Protein AF-A0A6N4DDN4-F1 (afdb_monomer_lite)

Sequence (142 aa):
DLEFSRRSANGEGLVKIESELEKARKDMRELETEVQQETEKLQAINAERQQKVLVRRAEREQQRAERIAQFEQTMAQTLCDYGRTLRSLPNGENITFILEGAGDKEQGGEDKIFIFSKRNVTECSGSDGASDLLAEAVTYSF

Organism: NCBI:txid624146

Radius of gyration: 35.86 Å; chains: 1; bounding box: 71×22×95 Å

pLDDT: mean 88.69, std 10.58, range [54.47, 97.0]

Secondary structure (DSSP, 8-state):
-HHHHHHH--THHHHHHHHHHHHHHHHHHHHHHHHHHHHHHHHHHHHHHHHHHHHHHHHHHHHHHHHHHHHHHHHHHHHHHHHGGGGGS-TT-EEEEEETT-S-GGGT-SSEEEEEEHHHHHH--SSSHHHHHHHHSEEEE-

Structure (mmCIF, N/CA/C/O backbone):
data_AF-A0A6N4DDN4-F1
#
_entry.id   AF-A0A6N4DDN4-F1
#
loop_
_atom_site.group_PDB
_atom_site.id
_atom_site.type_symbol
_atom_site.label_atom_id
_atom_site.label_alt_id
_atom_site.label_comp_id
_atom_site.label_asym_id
_atom_site.label_entity_id
_atom_site.label_seq_id
_atom_site.pdbx_PDB_ins_code
_atom_site.Cartn_x
_atom_site.Cartn_y
_atom_site.Cartn_z
_atom_site.occupancy
_atom_site.B_iso_or_equiv
_atom_site.auth_seq_id
_atom_site.auth_comp_id
_atom_site.auth_asym_id
_atom_site.auth_atom_id
_atom_site.pdbx_PDB_model_num
ATOM 1 N N . ASP A 1 1 ? 27.320 -8.389 -55.779 1.00 54.47 1 ASP A N 1
ATOM 2 C CA . ASP A 1 1 ? 28.437 -9.318 -55.549 1.00 54.47 1 ASP A CA 1
ATOM 3 C C . ASP A 1 1 ? 29.745 -8.608 -55.905 1.00 54.47 1 ASP A C 1
ATOM 5 O O . ASP A 1 1 ? 30.129 -8.549 -57.066 1.00 54.47 1 ASP A O 1
ATOM 9 N N . LEU A 1 2 ? 30.351 -7.928 -54.925 1.00 55.12 2 LEU A N 1
ATOM 10 C CA . LEU A 1 2 ? 31.568 -7.123 -55.128 1.00 55.12 2 LEU A CA 1
ATOM 11 C C . LEU A 1 2 ? 32.802 -8.007 -55.384 1.00 55.12 2 LEU A C 1
ATOM 13 O O . LEU A 1 2 ? 33.709 -7.606 -56.111 1.00 55.12 2 LEU A O 1
ATOM 17 N N . GLU A 1 3 ? 32.798 -9.235 -54.854 1.00 57.78 3 GLU A N 1
ATOM 18 C CA . GLU A 1 3 ? 33.806 -10.268 -55.126 1.00 57.78 3 GLU A CA 1
ATOM 19 C C . GLU A 1 3 ? 33.770 -10.711 -56.602 1.00 57.78 3 GLU A C 1
ATOM 21 O O . GLU A 1 3 ? 34.821 -10.890 -57.222 1.00 57.78 3 GLU A O 1
ATOM 26 N N . PHE A 1 4 ? 32.577 -10.810 -57.201 1.00 59.66 4 PHE A N 1
ATOM 27 C CA . PHE A 1 4 ? 32.401 -11.074 -58.635 1.00 59.66 4 PHE A CA 1
ATOM 28 C C . PHE A 1 4 ? 32.900 -9.911 -59.517 1.00 59.66 4 PHE A C 1
ATOM 30 O O . PHE A 1 4 ? 33.621 -10.136 -60.493 1.00 59.66 4 PHE A O 1
ATOM 37 N N . SER A 1 5 ? 32.615 -8.658 -59.142 1.00 60.34 5 SER A N 1
ATOM 38 C CA . SER A 1 5 ? 33.119 -7.469 -59.852 1.00 60.34 5 SER A CA 1
ATOM 39 C C . SER A 1 5 ? 34.641 -7.308 -59.752 1.00 60.34 5 SER A C 1
ATOM 41 O O . SER A 1 5 ? 35.268 -6.898 -60.727 1.00 60.34 5 SER A O 1
ATOM 43 N N . ARG A 1 6 ? 35.257 -7.697 -58.622 1.00 56.78 6 ARG A N 1
ATOM 44 C CA . ARG A 1 6 ? 36.722 -7.702 -58.445 1.00 56.78 6 ARG A CA 1
ATOM 45 C C . ARG A 1 6 ? 37.399 -8.649 -59.440 1.00 56.78 6 ARG A C 1
ATOM 47 O O . ARG A 1 6 ? 38.396 -8.292 -60.045 1.00 56.78 6 ARG A O 1
ATOM 54 N N . ARG A 1 7 ? 36.838 -9.838 -59.682 1.00 61.31 7 ARG A N 1
ATOM 55 C CA . ARG A 1 7 ? 37.394 -10.811 -60.649 1.00 61.31 7 ARG A CA 1
ATOM 56 C C . ARG A 1 7 ? 37.231 -10.398 -62.117 1.00 61.31 7 ARG A C 1
ATOM 58 O O . ARG A 1 7 ? 37.908 -10.959 -62.972 1.00 61.31 7 ARG A O 1
ATOM 65 N N . SER A 1 8 ? 36.346 -9.442 -62.394 1.00 64.00 8 SER A N 1
ATOM 66 C CA . SER A 1 8 ? 35.941 -9.033 -63.747 1.00 64.00 8 SER A CA 1
ATOM 67 C C . SER A 1 8 ? 36.563 -7.703 -64.204 1.00 64.00 8 SER A C 1
ATOM 69 O O . SER A 1 8 ? 36.375 -7.305 -65.352 1.00 64.00 8 SER A O 1
ATOM 71 N N . ALA A 1 9 ? 37.264 -6.987 -63.318 1.00 58.59 9 ALA A N 1
ATOM 72 C CA . ALA A 1 9 ? 37.774 -5.640 -63.564 1.00 58.59 9 ALA A CA 1
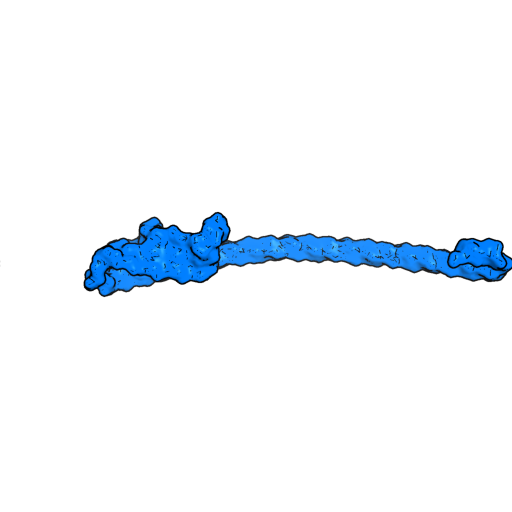ATOM 73 C C . ALA A 1 9 ? 39.276 -5.638 -63.915 1.00 58.59 9 ALA A C 1
ATOM 75 O O . ALA A 1 9 ? 40.081 -6.261 -63.229 1.00 58.59 9 ALA A O 1
ATOM 76 N N . ASN A 1 10 ? 39.678 -4.888 -64.947 1.00 65.88 10 ASN A N 1
ATOM 77 C CA . ASN A 1 10 ? 41.093 -4.622 -65.239 1.00 65.88 10 ASN A CA 1
ATOM 78 C C . ASN A 1 10 ? 41.649 -3.525 -64.308 1.00 65.88 10 ASN A C 1
ATOM 80 O O . ASN A 1 10 ? 40.954 -2.543 -64.048 1.00 65.88 10 ASN A O 1
ATOM 84 N N . GLY A 1 11 ? 42.911 -3.667 -63.874 1.00 63.12 11 GLY A N 1
ATOM 85 C CA . GLY A 1 11 ? 43.788 -2.643 -63.269 1.00 63.12 11 GLY A CA 1
ATOM 86 C C . GLY A 1 11 ? 43.120 -1.558 -62.409 1.00 63.12 11 GLY A C 1
ATOM 87 O O . GLY A 1 11 ? 42.994 -1.704 -61.198 1.00 63.12 11 GLY A O 1
ATOM 88 N N . GLU A 1 12 ? 42.696 -0.452 -63.027 1.00 63.09 12 GLU A N 1
ATOM 89 C CA . GLU A 1 12 ? 42.074 0.696 -62.343 1.00 63.09 12 GLU A CA 1
ATOM 90 C C . GLU A 1 12 ? 40.742 0.375 -61.639 1.00 63.09 12 GLU A C 1
ATOM 92 O O . GLU A 1 12 ? 40.418 0.993 -60.624 1.00 63.09 12 GLU A O 1
ATOM 97 N N . GLY A 1 13 ? 39.963 -0.588 -62.144 1.00 65.38 13 GLY A N 1
ATOM 98 C CA . GLY A 1 13 ? 38.709 -1.012 -61.513 1.00 65.38 13 GLY A CA 1
ATOM 99 C C . GLY A 1 13 ? 38.931 -1.845 -60.246 1.00 65.38 13 GLY A C 1
ATOM 100 O O . GLY A 1 13 ? 38.170 -1.711 -59.291 1.00 65.38 13 GLY A O 1
ATOM 101 N N . LEU A 1 14 ? 40.011 -2.634 -60.200 1.00 69.31 14 LEU A N 1
ATOM 102 C CA . LEU A 1 14 ? 40.426 -3.399 -59.017 1.00 69.31 14 LEU A CA 1
ATOM 103 C C . LEU A 1 14 ? 40.819 -2.477 -57.860 1.00 69.31 14 LEU A C 1
ATOM 105 O O . LEU A 1 14 ? 40.335 -2.657 -56.747 1.00 69.31 14 LEU A O 1
ATOM 109 N N . VAL A 1 15 ? 41.620 -1.445 -58.144 1.00 76.50 15 VAL A N 1
ATOM 110 C CA . VAL A 1 15 ? 42.088 -0.475 -57.138 1.00 76.50 15 VAL A CA 1
ATOM 111 C C . VAL A 1 15 ? 40.922 0.307 -56.521 1.00 76.50 15 VAL A C 1
ATOM 113 O O . VAL A 1 15 ? 40.901 0.548 -55.314 1.00 76.50 15 VAL A O 1
ATOM 116 N N . LYS A 1 16 ? 39.917 0.681 -57.327 1.00 77.31 16 LYS A N 1
ATOM 117 C CA . LYS A 1 16 ? 38.704 1.347 -56.822 1.00 77.31 16 LYS A CA 1
ATOM 118 C C . LYS A 1 16 ? 37.881 0.426 -55.922 1.00 77.31 16 LYS A C 1
ATOM 120 O O . LYS A 1 16 ? 37.506 0.845 -54.831 1.00 77.31 16 LYS A O 1
ATOM 125 N N . ILE A 1 17 ? 37.664 -0.823 -56.341 1.00 77.56 17 ILE A N 1
ATOM 126 C CA . ILE A 1 17 ? 36.918 -1.812 -55.550 1.00 77.56 17 ILE A CA 1
ATOM 127 C C . ILE A 1 17 ? 37.646 -2.121 -54.234 1.00 77.56 17 ILE A C 1
ATOM 129 O O . ILE A 1 17 ? 37.003 -2.174 -53.192 1.00 77.56 17 ILE A O 1
ATOM 133 N N . GLU A 1 18 ? 38.973 -2.277 -54.239 1.00 80.69 18 GLU A N 1
ATOM 134 C CA . GLU A 1 18 ? 39.761 -2.482 -53.012 1.00 80.69 18 GLU A CA 1
ATOM 135 C C . GLU A 1 18 ? 39.682 -1.280 -52.065 1.00 80.69 18 GLU A C 1
ATOM 137 O O . GLU A 1 18 ? 39.499 -1.457 -50.860 1.00 80.69 18 GLU A O 1
ATOM 142 N N . SER A 1 19 ? 39.740 -0.056 -52.598 1.00 85.12 19 SER A N 1
ATOM 143 C CA . SER A 1 19 ? 39.586 1.161 -51.797 1.00 85.12 19 SER A CA 1
ATOM 144 C C . SER A 1 19 ? 38.197 1.272 -51.160 1.00 85.12 19 SER A C 1
ATOM 146 O O . SER A 1 19 ? 38.085 1.643 -49.990 1.00 85.12 19 SER A O 1
ATOM 148 N N . GLU A 1 20 ? 37.138 0.934 -51.897 1.00 86.25 20 GLU A N 1
ATOM 149 C CA . GLU A 1 20 ? 35.767 0.905 -51.373 1.00 86.25 20 GLU A CA 1
ATOM 150 C C . GLU A 1 20 ? 35.583 -0.177 -50.303 1.00 86.25 20 GLU A C 1
ATOM 152 O O . GLU A 1 20 ? 34.930 0.065 -49.290 1.00 86.25 20 GLU A O 1
ATOM 157 N N . LEU A 1 21 ? 36.203 -1.345 -50.484 1.00 84.69 21 LEU A N 1
ATOM 158 C CA . LEU A 1 21 ? 36.115 -2.464 -49.546 1.00 84.69 21 LEU A CA 1
ATOM 159 C C . LEU A 1 21 ? 36.861 -2.163 -48.236 1.00 84.69 21 LEU A C 1
ATOM 161 O O . LEU A 1 21 ? 36.358 -2.474 -47.157 1.00 84.69 21 LEU A O 1
ATOM 165 N N . GLU A 1 22 ? 38.013 -1.493 -48.305 1.00 89.50 22 GLU A N 1
ATOM 166 C CA . GLU A 1 22 ? 38.736 -1.030 -47.114 1.00 89.50 22 GLU A CA 1
ATOM 167 C C . GLU A 1 22 ? 38.000 0.092 -46.372 1.00 89.50 22 GLU A C 1
ATOM 169 O O . GLU A 1 22 ? 37.958 0.077 -45.139 1.00 89.50 22 GLU A O 1
ATOM 174 N N . LYS A 1 23 ? 37.354 1.021 -47.093 1.00 92.00 23 LYS A N 1
ATOM 175 C CA . LYS A 1 23 ? 36.465 2.020 -46.476 1.00 92.00 23 LYS A CA 1
ATOM 176 C C . LYS A 1 23 ? 35.291 1.351 -45.769 1.00 92.00 23 LYS A C 1
ATOM 178 O O . LYS A 1 23 ? 35.118 1.563 -44.577 1.00 92.00 23 LYS A O 1
ATOM 183 N N . ALA A 1 24 ? 34.576 0.455 -46.449 1.00 87.88 24 ALA A N 1
ATOM 184 C CA . ALA A 1 24 ? 33.454 -0.273 -45.861 1.00 87.88 24 ALA A CA 1
ATOM 185 C C . ALA A 1 24 ? 33.865 -1.085 -44.618 1.00 87.88 24 ALA A C 1
ATOM 187 O O . ALA A 1 24 ? 33.142 -1.116 -43.626 1.00 87.88 24 ALA A O 1
ATOM 188 N N . ARG A 1 25 ? 35.051 -1.711 -44.628 1.00 91.25 25 ARG A N 1
ATOM 189 C CA . ARG A 1 25 ? 35.606 -2.410 -43.454 1.00 91.25 25 ARG A CA 1
ATOM 190 C C . ARG A 1 25 ? 35.921 -1.467 -42.300 1.00 91.25 25 ARG A C 1
ATOM 192 O O . ARG A 1 25 ? 35.744 -1.847 -41.145 1.00 91.25 25 ARG A O 1
ATOM 199 N N . LYS A 1 26 ? 36.446 -0.277 -42.591 1.00 94.50 26 LYS A N 1
ATOM 200 C CA . LYS A 1 26 ? 36.733 0.731 -41.570 1.00 94.50 26 LYS A CA 1
ATOM 201 C C . LYS A 1 26 ? 35.437 1.248 -40.946 1.00 94.50 26 LYS A C 1
ATOM 203 O O . LYS A 1 26 ? 35.334 1.218 -39.725 1.00 94.50 26 LYS A O 1
ATOM 208 N N . ASP A 1 27 ? 34.458 1.596 -41.773 1.00 92.81 27 ASP A N 1
ATOM 209 C CA . ASP A 1 27 ? 33.151 2.083 -41.330 1.00 92.81 27 ASP A CA 1
ATOM 210 C C . ASP A 1 27 ? 32.421 1.023 -40.486 1.00 92.81 27 ASP A C 1
ATOM 212 O O . ASP A 1 27 ? 31.834 1.351 -39.459 1.00 92.81 27 ASP A O 1
ATOM 216 N N . MET A 1 28 ? 32.516 -0.266 -40.847 1.00 91.62 28 MET A N 1
ATOM 217 C CA . MET A 1 28 ? 31.963 -1.350 -40.021 1.00 91.62 28 MET A CA 1
ATOM 218 C C . MET A 1 28 ? 32.637 -1.473 -38.658 1.00 91.62 28 MET A C 1
ATOM 220 O O . MET A 1 28 ? 31.935 -1.627 -37.667 1.00 91.62 28 MET A O 1
ATOM 224 N N . ARG A 1 29 ? 33.967 -1.362 -38.571 1.00 94.50 29 ARG A N 1
ATOM 225 C CA . ARG A 1 29 ? 34.664 -1.412 -37.273 1.00 94.50 29 ARG A CA 1
ATOM 226 C C . ARG A 1 29 ? 34.319 -0.221 -36.379 1.00 94.50 29 ARG A C 1
ATOM 228 O O . ARG A 1 29 ? 34.206 -0.375 -35.163 1.00 94.50 29 ARG A O 1
ATOM 235 N N . GLU A 1 30 ? 34.177 0.964 -36.971 1.00 94.81 30 GLU A N 1
ATOM 236 C CA . GLU A 1 30 ? 33.746 2.166 -36.251 1.00 94.81 30 GLU A CA 1
ATOM 237 C C . GLU A 1 30 ? 32.312 1.994 -35.730 1.00 94.81 30 GLU A C 1
ATOM 239 O O . GLU A 1 30 ? 32.073 2.194 -34.539 1.00 94.81 30 GLU A O 1
ATOM 244 N N . LEU A 1 31 ? 31.399 1.501 -36.574 1.00 94.06 31 LEU A N 1
ATOM 245 C CA . LEU A 1 31 ? 30.014 1.226 -36.192 1.00 94.06 31 LEU A CA 1
ATOM 246 C C . LEU A 1 31 ? 29.902 0.124 -35.126 1.00 94.06 31 LEU A C 1
ATOM 248 O O . LEU A 1 31 ? 29.139 0.270 -34.178 1.00 94.06 31 LEU A O 1
ATOM 252 N N . GLU A 1 32 ? 30.670 -0.963 -35.235 1.00 94.12 32 GLU A N 1
ATOM 253 C CA . GLU A 1 32 ? 30.728 -2.026 -34.219 1.00 94.12 32 GLU A CA 1
ATOM 254 C C . GLU A 1 32 ? 31.175 -1.478 -32.860 1.00 94.12 32 GLU A C 1
ATOM 256 O O . GLU A 1 32 ? 30.609 -1.833 -31.826 1.00 94.12 32 GLU A O 1
ATOM 261 N N . THR A 1 33 ? 32.159 -0.575 -32.860 1.00 95.44 33 THR A N 1
ATOM 262 C CA . THR A 1 33 ? 32.645 0.067 -31.635 1.00 95.44 33 THR A CA 1
ATOM 263 C C . THR A 1 33 ? 31.581 0.979 -31.025 1.00 95.44 33 THR A C 1
ATOM 265 O O . THR A 1 33 ? 31.372 0.951 -29.813 1.00 95.44 33 THR A O 1
ATOM 268 N N . GLU A 1 34 ? 30.878 1.759 -31.847 1.00 94.62 34 GLU A N 1
ATOM 269 C CA . GLU A 1 34 ? 29.783 2.625 -31.397 1.00 94.62 34 GLU A CA 1
ATOM 270 C C . GLU A 1 34 ? 28.613 1.806 -30.830 1.00 94.62 34 GLU A C 1
ATOM 272 O O . GLU A 1 34 ? 28.134 2.084 -29.730 1.00 94.62 34 GLU A O 1
ATOM 277 N N . VAL A 1 35 ? 28.213 0.729 -31.514 1.00 95.81 35 VAL A N 1
ATOM 278 C CA . VAL A 1 35 ? 27.172 -0.199 -31.044 1.00 95.81 35 VAL A CA 1
ATOM 279 C C . VAL A 1 35 ? 27.565 -0.846 -29.718 1.00 95.81 35 VAL A C 1
ATOM 281 O O . VAL A 1 35 ? 26.724 -0.955 -28.822 1.00 95.81 35 VAL A O 1
ATOM 284 N N . GLN A 1 36 ? 28.826 -1.251 -29.557 1.00 95.81 36 GLN A N 1
ATOM 285 C CA . GLN A 1 36 ? 29.314 -1.828 -28.305 1.00 95.81 36 GLN A CA 1
ATOM 286 C C . GLN A 1 36 ? 29.232 -0.812 -27.157 1.00 95.81 36 GLN A C 1
ATOM 288 O O . GLN A 1 36 ? 28.695 -1.128 -26.094 1.00 95.81 36 GLN A O 1
ATOM 293 N N . GLN A 1 37 ? 29.684 0.424 -27.382 1.00 95.31 37 GLN A N 1
ATOM 294 C CA . GLN A 1 37 ? 29.621 1.491 -26.380 1.00 95.31 37 GLN A CA 1
ATOM 295 C C . GLN A 1 37 ? 28.181 1.835 -25.988 1.00 95.31 37 GLN A C 1
ATOM 297 O O . GLN A 1 37 ? 27.880 1.993 -24.804 1.00 95.31 37 GLN A O 1
ATOM 302 N N . GLU A 1 38 ? 27.271 1.938 -26.956 1.00 94.50 38 GLU A N 1
ATOM 303 C CA . GLU A 1 38 ? 25.854 2.184 -26.680 1.00 94.50 38 GLU A CA 1
ATOM 304 C C . GLU A 1 38 ? 25.206 1.007 -25.942 1.00 94.50 38 GLU A C 1
ATOM 306 O O . GLU A 1 38 ? 24.430 1.210 -25.007 1.00 94.50 38 GLU A O 1
ATOM 311 N N . THR A 1 39 ? 25.579 -0.229 -26.277 1.00 95.31 39 THR A N 1
ATOM 312 C CA . THR A 1 39 ? 25.098 -1.425 -25.571 1.00 95.31 39 THR A CA 1
ATOM 313 C C . THR A 1 39 ? 25.536 -1.422 -24.108 1.00 95.31 39 THR A C 1
ATOM 315 O O . THR A 1 39 ? 24.712 -1.660 -23.222 1.00 95.31 39 THR A O 1
ATOM 318 N N . GLU A 1 40 ? 26.797 -1.097 -23.826 1.00 95.94 40 GLU A N 1
ATOM 319 C CA . GLU A 1 40 ? 27.321 -0.989 -22.459 1.00 95.94 40 GLU A CA 1
ATOM 320 C C . GLU A 1 40 ? 26.616 0.118 -21.661 1.00 95.94 40 GLU A C 1
ATOM 322 O O . GLU A 1 40 ? 26.200 -0.104 -20.519 1.00 95.94 40 GLU A O 1
ATOM 327 N N . LYS A 1 41 ? 26.391 1.290 -22.273 1.00 96.00 41 LYS A N 1
ATOM 328 C CA . LYS A 1 41 ? 25.618 2.380 -21.651 1.00 96.00 41 LYS A CA 1
ATOM 329 C C . LYS A 1 41 ? 24.192 1.942 -21.328 1.00 96.00 41 LYS A C 1
ATOM 331 O O . LYS A 1 41 ? 23.714 2.182 -20.218 1.00 96.00 41 LYS A O 1
ATOM 336 N N . LEU A 1 42 ? 23.511 1.282 -22.265 1.00 95.44 42 LEU A N 1
ATOM 337 C CA . LEU A 1 42 ? 22.152 0.781 -22.057 1.00 95.44 42 LEU A CA 1
ATOM 338 C C . LEU A 1 42 ? 22.099 -0.255 -20.931 1.00 95.44 42 LEU A C 1
ATOM 340 O O . LEU A 1 42 ? 21.186 -0.208 -20.106 1.00 95.44 42 LEU A O 1
ATOM 344 N N . GLN A 1 43 ? 23.074 -1.162 -20.857 1.00 96.12 43 GLN A N 1
ATOM 345 C CA . GLN A 1 43 ? 23.172 -2.137 -19.770 1.00 96.12 43 GLN A CA 1
ATOM 346 C C . GLN A 1 43 ? 23.341 -1.451 -18.410 1.00 96.12 43 GLN A C 1
ATOM 348 O O . GLN A 1 43 ? 22.608 -1.778 -17.474 1.00 96.12 43 GLN A O 1
ATOM 353 N N . ALA A 1 44 ? 24.229 -0.458 -18.311 1.00 95.75 44 ALA A N 1
ATOM 354 C CA . ALA A 1 44 ? 24.436 0.305 -17.082 1.00 95.75 44 ALA A CA 1
ATOM 355 C C . ALA A 1 44 ? 23.165 1.057 -16.645 1.00 95.75 44 ALA A C 1
ATOM 357 O O . ALA A 1 44 ? 22.745 0.954 -15.491 1.00 95.75 44 ALA A O 1
ATOM 358 N N . ILE A 1 45 ? 22.496 1.744 -17.579 1.00 96.25 45 ILE A N 1
ATOM 359 C CA . ILE A 1 45 ? 21.237 2.460 -17.318 1.00 96.25 45 ILE A CA 1
ATOM 360 C C . ILE A 1 45 ? 20.141 1.491 -16.858 1.00 96.25 45 ILE A C 1
ATOM 362 O O . ILE A 1 45 ? 19.379 1.800 -15.938 1.00 96.25 45 ILE A O 1
ATOM 366 N N . ASN A 1 46 ? 20.041 0.319 -17.486 1.00 95.56 46 ASN A N 1
ATOM 367 C CA . ASN A 1 46 ? 19.049 -0.686 -17.120 1.00 95.56 46 ASN A CA 1
ATOM 368 C C . ASN A 1 46 ? 19.307 -1.255 -15.721 1.00 95.56 46 ASN A C 1
ATOM 370 O O . ASN A 1 46 ? 18.359 -1.369 -14.943 1.00 95.56 46 ASN A O 1
ATOM 374 N N . ALA A 1 47 ? 20.563 -1.544 -15.374 1.00 95.50 47 ALA A N 1
ATOM 375 C CA . ALA A 1 47 ? 20.938 -2.008 -14.040 1.00 95.50 47 ALA A CA 1
ATOM 376 C C . ALA A 1 47 ? 20.610 -0.958 -12.962 1.00 95.50 47 ALA A C 1
ATOM 378 O O . ALA A 1 47 ? 19.952 -1.266 -11.966 1.00 95.50 47 ALA A O 1
ATOM 379 N N . GLU A 1 48 ? 20.972 0.308 -13.196 1.00 95.69 48 GLU A N 1
ATOM 380 C CA . GLU A 1 48 ? 20.653 1.408 -12.280 1.00 95.69 48 GLU A CA 1
ATOM 381 C C . GLU A 1 48 ? 19.134 1.591 -12.128 1.00 95.69 48 GLU A C 1
ATOM 383 O O . GLU A 1 48 ? 18.616 1.772 -11.021 1.00 95.69 48 GLU A O 1
ATOM 388 N N . ARG A 1 49 ? 18.384 1.510 -13.234 1.00 95.44 49 ARG A N 1
ATOM 389 C CA . ARG A 1 49 ? 16.921 1.607 -13.217 1.00 95.44 49 ARG A CA 1
ATOM 390 C C . ARG A 1 49 ? 16.300 0.473 -12.407 1.00 95.44 49 ARG A C 1
ATOM 392 O O . ARG A 1 49 ? 15.409 0.742 -11.604 1.00 95.44 49 ARG A O 1
ATOM 399 N N . GLN A 1 50 ? 16.757 -0.763 -12.596 1.00 95.19 50 GLN A N 1
ATOM 400 C CA . GLN A 1 50 ? 16.274 -1.915 -11.832 1.00 95.19 50 GLN A CA 1
ATOM 401 C C . GLN A 1 50 ? 16.508 -1.714 -10.334 1.00 95.19 50 GLN A C 1
ATOM 403 O O . GLN A 1 50 ? 15.570 -1.847 -9.548 1.00 95.19 50 GLN A O 1
ATOM 408 N N . GLN A 1 51 ? 17.712 -1.290 -9.943 1.00 94.69 51 GLN A N 1
ATOM 409 C CA . GLN A 1 51 ? 18.022 -1.008 -8.543 1.00 94.69 51 GLN A CA 1
ATOM 410 C C . GLN A 1 51 ? 17.126 0.101 -7.971 1.00 94.69 51 GLN A C 1
ATOM 412 O O . GLN A 1 51 ? 16.536 -0.068 -6.904 1.00 94.69 51 GLN A O 1
ATOM 417 N N . LYS A 1 52 ? 16.943 1.210 -8.700 1.00 95.38 52 LYS A N 1
ATOM 418 C CA . LYS A 1 52 ? 16.049 2.305 -8.283 1.00 95.38 52 LYS A CA 1
ATOM 419 C C . LYS A 1 52 ? 14.597 1.854 -8.139 1.00 95.38 52 LYS A C 1
ATOM 421 O O . LYS A 1 52 ? 13.910 2.318 -7.232 1.00 95.38 52 LYS A O 1
ATOM 426 N N . VAL A 1 53 ? 14.108 0.979 -9.018 1.00 96.00 53 VAL A N 1
ATOM 427 C CA . VAL A 1 53 ? 12.743 0.438 -8.932 1.00 96.00 53 VAL A CA 1
ATOM 428 C C . VAL A 1 53 ? 12.571 -0.404 -7.671 1.00 96.00 53 VAL A C 1
ATOM 430 O O . VAL A 1 53 ? 11.561 -0.236 -6.988 1.00 96.00 53 VAL A O 1
ATOM 433 N N . LEU A 1 54 ? 13.548 -1.254 -7.342 1.00 94.88 54 LEU A N 1
ATOM 434 C CA . LEU A 1 54 ? 13.522 -2.083 -6.135 1.00 94.88 54 LEU A CA 1
ATOM 435 C C . LEU A 1 54 ? 13.520 -1.230 -4.863 1.00 94.88 54 LEU A C 1
ATOM 437 O O . LEU A 1 54 ? 12.639 -1.400 -4.025 1.00 94.88 54 LEU A O 1
ATOM 441 N N . VAL A 1 55 ? 14.437 -0.262 -4.762 1.00 95.88 55 VAL A N 1
ATOM 442 C CA . VAL A 1 55 ? 14.519 0.646 -3.603 1.00 95.88 55 VAL A CA 1
ATOM 443 C C . VAL A 1 55 ? 13.219 1.427 -3.437 1.00 95.88 55 VAL A C 1
ATOM 445 O O . VAL A 1 55 ? 12.596 1.377 -2.381 1.00 95.88 55 VAL A O 1
ATOM 448 N N . ARG A 1 56 ? 12.729 2.066 -4.507 1.00 95.38 56 ARG A N 1
ATOM 449 C CA . ARG A 1 56 ? 11.477 2.832 -4.444 1.00 95.38 56 ARG A CA 1
ATOM 450 C C . ARG A 1 56 ? 10.268 1.960 -4.125 1.00 95.38 56 ARG A C 1
ATOM 452 O O . ARG A 1 56 ? 9.286 2.461 -3.589 1.00 95.38 56 ARG A O 1
ATOM 459 N N . ARG A 1 57 ? 10.271 0.687 -4.528 1.00 93.44 57 ARG A N 1
ATOM 460 C CA . ARG A 1 57 ? 9.196 -0.246 -4.180 1.00 93.44 57 ARG A CA 1
ATOM 461 C C . ARG A 1 57 ? 9.203 -0.529 -2.681 1.00 93.44 57 ARG A C 1
ATOM 463 O O . ARG A 1 57 ? 8.156 -0.362 -2.068 1.00 93.44 57 ARG A O 1
ATOM 470 N N . ALA A 1 58 ? 10.363 -0.861 -2.120 1.00 93.62 58 ALA A N 1
ATOM 471 C CA . ALA A 1 58 ? 10.515 -1.101 -0.688 1.00 93.62 58 ALA A CA 1
ATOM 472 C C . ALA A 1 58 ? 10.132 0.137 0.142 1.00 93.62 58 ALA A C 1
ATOM 474 O O . ALA A 1 58 ? 9.336 0.032 1.069 1.00 93.62 58 ALA A O 1
ATOM 475 N N . GLU A 1 59 ? 10.597 1.329 -0.249 1.00 95.69 59 GLU A N 1
ATOM 476 C CA . GLU A 1 59 ? 10.229 2.590 0.411 1.00 95.69 59 GLU A CA 1
ATOM 477 C C . GLU A 1 59 ? 8.715 2.839 0.378 1.00 95.69 59 GLU A C 1
ATOM 479 O O . GLU A 1 59 ? 8.121 3.223 1.383 1.00 95.69 59 GLU A O 1
ATOM 484 N N . ARG A 1 60 ? 8.058 2.602 -0.768 1.00 92.38 60 ARG A N 1
ATOM 485 C CA . ARG A 1 60 ? 6.599 2.754 -0.879 1.00 92.38 60 ARG A CA 1
ATOM 486 C C . ARG A 1 60 ? 5.846 1.753 -0.011 1.00 92.38 60 ARG A C 1
ATOM 488 O O . ARG A 1 60 ? 4.822 2.123 0.559 1.00 92.38 60 ARG A O 1
ATOM 495 N N . GLU A 1 61 ? 6.311 0.508 0.053 1.00 90.69 61 GLU A N 1
ATOM 496 C CA . GLU A 1 61 ? 5.710 -0.542 0.880 1.00 90.69 61 GLU A CA 1
ATOM 497 C C . GLU A 1 61 ? 5.844 -0.197 2.370 1.00 90.69 61 GLU A C 1
ATOM 499 O O . GLU A 1 61 ? 4.839 -0.220 3.082 1.00 90.69 61 GLU A O 1
ATOM 504 N N . GLN A 1 62 ? 7.025 0.249 2.810 1.00 93.56 62 GLN A N 1
ATOM 505 C CA . GLN A 1 62 ? 7.258 0.706 4.180 1.00 93.56 62 GLN A CA 1
ATOM 506 C C . GLN A 1 62 ? 6.387 1.918 4.537 1.00 93.56 62 GLN A C 1
ATOM 508 O O . GLN A 1 62 ? 5.636 1.878 5.508 1.00 93.56 62 GLN A O 1
ATOM 513 N N . GLN A 1 63 ? 6.418 2.976 3.723 1.00 94.81 63 GLN A N 1
ATOM 514 C CA . GLN A 1 63 ? 5.615 4.174 3.979 1.00 94.81 63 GLN A CA 1
ATOM 515 C C . GLN A 1 63 ? 4.112 3.877 3.955 1.00 94.81 63 GLN A C 1
ATOM 517 O O . GLN A 1 63 ? 3.339 4.521 4.661 1.00 94.81 63 GLN A O 1
ATOM 522 N N . ARG A 1 64 ? 3.662 2.926 3.123 1.00 91.81 64 ARG A N 1
ATOM 523 C CA . ARG A 1 64 ? 2.268 2.465 3.141 1.00 91.81 64 ARG A CA 1
ATOM 524 C C . ARG A 1 64 ? 1.948 1.791 4.474 1.00 91.81 64 ARG A C 1
ATOM 526 O O . ARG A 1 64 ? 0.929 2.140 5.059 1.00 91.81 64 ARG A O 1
ATOM 533 N N . ALA A 1 65 ? 2.791 0.871 4.943 1.00 91.75 65 ALA A N 1
ATOM 534 C CA . ALA A 1 65 ? 2.585 0.179 6.214 1.00 91.75 65 ALA A CA 1
ATOM 535 C C . ALA A 1 65 ? 2.529 1.160 7.397 1.00 91.75 65 ALA A C 1
ATOM 537 O O . ALA A 1 65 ? 1.607 1.091 8.203 1.00 91.75 65 ALA A O 1
ATOM 538 N N . GLU A 1 66 ? 3.446 2.128 7.447 1.00 95.56 66 GLU A N 1
ATOM 539 C CA . GLU A 1 66 ? 3.473 3.166 8.487 1.00 95.56 66 GLU A CA 1
ATOM 540 C C . GLU A 1 66 ? 2.204 4.029 8.478 1.00 95.56 66 GLU A C 1
ATOM 542 O O . GLU A 1 66 ? 1.600 4.257 9.526 1.00 95.56 66 GLU A O 1
ATOM 547 N N . ARG A 1 67 ? 1.747 4.468 7.295 1.00 94.75 67 ARG A N 1
ATOM 548 C CA . ARG A 1 67 ? 0.503 5.247 7.176 1.00 94.75 67 ARG A CA 1
ATOM 549 C C . ARG A 1 67 ? -0.727 4.455 7.603 1.00 94.75 67 ARG A C 1
ATOM 551 O O . ARG A 1 67 ? -1.595 5.020 8.262 1.00 94.75 67 ARG A O 1
ATOM 558 N N . ILE A 1 68 ? -0.809 3.178 7.226 1.00 94.12 68 ILE A N 1
ATOM 559 C CA . ILE A 1 68 ? -1.912 2.300 7.634 1.00 94.12 68 ILE A CA 1
ATOM 560 C C . ILE A 1 68 ? -1.905 2.141 9.155 1.00 94.12 68 ILE A C 1
ATOM 562 O O . ILE A 1 68 ? -2.927 2.389 9.780 1.00 94.12 68 ILE A O 1
ATOM 566 N N . ALA A 1 69 ? -0.756 1.832 9.761 1.00 94.88 69 ALA A N 1
ATOM 567 C CA . ALA A 1 69 ? -0.646 1.685 11.211 1.00 94.88 69 ALA A CA 1
ATOM 568 C C . ALA A 1 69 ? -1.034 2.974 11.958 1.00 94.88 69 ALA A C 1
ATOM 570 O O . ALA A 1 69 ? -1.781 2.935 12.934 1.00 94.88 69 ALA A O 1
ATOM 571 N N . GLN A 1 70 ? -0.586 4.138 11.475 1.00 96.19 70 GLN A N 1
ATOM 572 C CA . GLN A 1 70 ? -0.961 5.425 12.062 1.00 96.19 70 GLN A CA 1
ATOM 573 C C . GLN A 1 70 ? -2.468 5.696 11.941 1.00 96.19 70 GLN A C 1
ATOM 575 O O . GLN A 1 70 ? -3.090 6.201 12.882 1.00 96.19 70 GLN A O 1
ATOM 580 N N . PHE A 1 71 ? -3.059 5.368 10.790 1.00 95.94 71 PHE A N 1
ATOM 581 C CA . PHE A 1 71 ? -4.496 5.488 10.579 1.00 95.94 71 PHE A CA 1
ATOM 582 C C . PHE A 1 71 ? -5.271 4.562 11.524 1.00 95.94 71 PHE A C 1
ATOM 584 O O . PHE A 1 71 ? -6.176 5.031 12.207 1.00 95.94 71 PHE A O 1
ATOM 591 N N . GLU A 1 72 ? -4.893 3.285 11.609 1.00 95.75 72 GLU A N 1
ATOM 592 C CA . GLU A 1 72 ? -5.523 2.286 12.480 1.00 95.75 72 GLU A CA 1
ATOM 593 C C . GLU A 1 72 ? -5.497 2.734 13.944 1.00 95.75 72 GLU A C 1
ATOM 595 O O . GLU A 1 72 ? -6.532 2.717 14.611 1.00 95.75 72 GLU A O 1
ATOM 600 N N . GLN A 1 73 ? -4.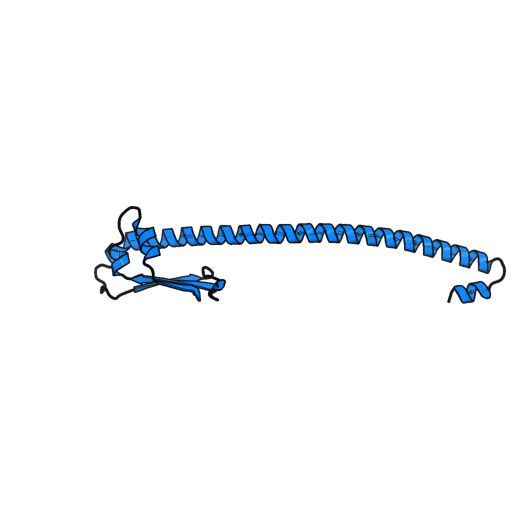354 3.245 14.414 1.00 95.69 73 GLN A N 1
ATOM 601 C CA . GLN A 1 73 ? -4.227 3.794 15.763 1.00 95.69 73 GLN A CA 1
ATOM 602 C C . GLN A 1 73 ? -5.157 4.991 15.989 1.00 95.69 73 GLN A C 1
ATOM 604 O O . GLN A 1 73 ? -5.843 5.069 17.006 1.00 95.69 73 GLN A O 1
ATOM 609 N N . THR A 1 74 ? -5.200 5.929 15.040 1.00 95.50 74 THR A N 1
ATOM 610 C CA . THR A 1 74 ? -6.048 7.129 15.137 1.00 95.50 74 THR A CA 1
ATOM 611 C C . THR A 1 74 ? -7.532 6.763 15.125 1.00 95.50 74 THR A C 1
ATOM 613 O O . THR A 1 74 ? -8.325 7.313 15.891 1.00 95.50 74 THR A O 1
ATOM 616 N N . MET A 1 75 ? -7.910 5.809 14.275 1.00 95.69 75 MET A N 1
ATOM 617 C CA . MET A 1 75 ? -9.260 5.266 14.178 1.00 95.69 75 MET A CA 1
ATOM 618 C C . MET A 1 75 ? -9.674 4.605 15.496 1.00 95.69 75 MET A C 1
ATOM 620 O O . MET A 1 75 ? -10.729 4.937 16.032 1.00 95.69 75 MET A O 1
ATOM 624 N N . ALA A 1 76 ? -8.841 3.720 16.048 1.00 95.75 76 ALA A N 1
ATOM 625 C CA . ALA A 1 76 ? -9.120 3.053 17.315 1.00 95.75 76 ALA A CA 1
ATOM 626 C C . ALA A 1 76 ? -9.204 4.050 18.476 1.00 95.75 76 ALA A C 1
ATOM 628 O O . ALA A 1 76 ? -10.158 3.999 19.246 1.00 95.75 76 ALA A O 1
ATOM 629 N N . GLN A 1 77 ? -8.288 5.021 18.548 1.00 95.00 77 GLN A N 1
ATOM 630 C CA . GLN A 1 77 ? -8.352 6.093 19.544 1.00 95.00 77 GLN A CA 1
ATOM 631 C C . GLN A 1 77 ? -9.668 6.870 19.448 1.00 95.00 77 GLN A C 1
ATOM 633 O O . GLN A 1 77 ? -10.333 7.088 20.457 1.00 95.00 77 GLN A O 1
ATOM 638 N N . THR A 1 78 ? -10.091 7.213 18.230 1.00 93.81 78 THR A N 1
ATOM 639 C CA . THR A 1 78 ? -11.372 7.891 17.995 1.00 93.81 78 THR A CA 1
ATOM 640 C C . THR A 1 78 ? -12.542 7.033 18.484 1.00 93.81 78 THR A C 1
ATOM 642 O O . THR A 1 78 ? -13.444 7.533 19.157 1.00 93.81 78 THR A O 1
ATOM 645 N N . LEU A 1 79 ? -12.531 5.727 18.206 1.00 94.12 79 LEU A N 1
ATOM 646 C CA . LEU A 1 79 ? -13.553 4.816 18.721 1.00 94.12 79 LEU A CA 1
ATOM 647 C C . LEU A 1 79 ? -13.563 4.769 20.249 1.00 94.12 79 LEU A C 1
ATOM 649 O O . LEU A 1 79 ? -14.641 4.774 20.831 1.00 94.12 79 LEU A O 1
ATOM 653 N N . CYS A 1 80 ? -12.407 4.781 20.904 1.00 93.06 80 CYS A N 1
ATOM 654 C CA . CYS A 1 80 ? -12.311 4.805 22.362 1.00 93.06 80 CYS A CA 1
ATOM 655 C C . CYS A 1 80 ? -12.837 6.118 22.960 1.00 93.06 80 CYS A C 1
ATOM 657 O O . CYS A 1 80 ? -13.640 6.100 23.898 1.00 93.06 80 CYS A O 1
ATOM 659 N N . ASP A 1 81 ? -12.456 7.256 22.376 1.00 91.50 81 ASP A N 1
ATOM 660 C CA . ASP A 1 81 ? -12.858 8.589 22.832 1.0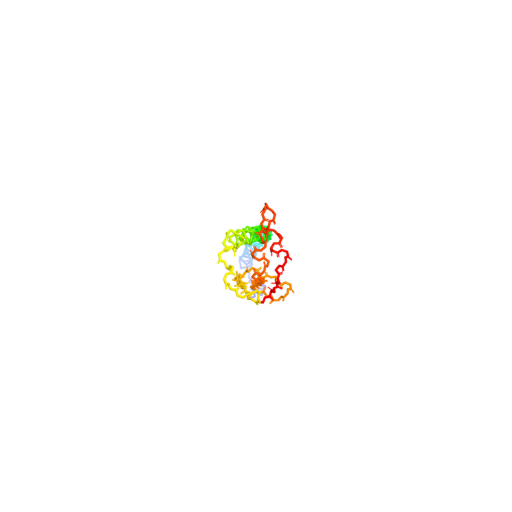0 91.50 81 ASP A CA 1
ATOM 661 C C . ASP A 1 81 ? -14.382 8.763 22.770 1.00 91.50 81 ASP A C 1
ATOM 663 O O . ASP A 1 81 ? -15.015 9.259 23.710 1.00 91.50 81 ASP A O 1
ATOM 667 N N . TYR A 1 82 ? -14.995 8.293 21.680 1.00 89.75 82 TYR A N 1
ATOM 668 C CA . TYR A 1 82 ? -16.435 8.404 21.458 1.00 89.75 82 TYR A CA 1
ATOM 669 C C . TYR A 1 82 ? -17.224 7.163 21.880 1.00 89.75 82 TYR A C 1
ATOM 671 O O . TYR A 1 82 ? -18.454 7.219 21.946 1.00 89.75 82 TYR A O 1
ATOM 679 N N . GLY A 1 83 ? -16.572 6.061 22.244 1.00 88.62 83 GLY A N 1
ATOM 680 C CA . GLY A 1 83 ? -17.216 4.776 22.519 1.00 88.62 83 GLY A CA 1
ATOM 681 C C . GLY A 1 83 ? -18.242 4.859 23.640 1.00 88.62 83 GLY A C 1
ATOM 682 O O . GLY A 1 83 ? -19.337 4.304 23.554 1.00 88.62 83 GLY A O 1
ATOM 683 N N . ARG A 1 84 ? -17.972 5.683 24.659 1.00 84.12 84 ARG A N 1
ATOM 684 C CA . ARG A 1 84 ? -18.901 5.925 25.778 1.00 84.12 84 ARG A CA 1
ATOM 685 C C . ARG A 1 84 ? -20.235 6.537 25.339 1.00 84.12 84 ARG A C 1
ATOM 687 O O . ARG A 1 84 ? -21.216 6.404 26.070 1.00 84.12 84 ARG A O 1
ATOM 694 N N . THR A 1 85 ? -20.299 7.179 24.173 1.00 88.00 85 THR A N 1
ATOM 695 C CA . THR A 1 85 ? -21.549 7.730 23.622 1.00 88.00 85 THR A CA 1
ATOM 696 C C . THR A 1 85 ? -22.480 6.641 23.081 1.00 88.00 85 THR A C 1
ATOM 698 O O . THR A 1 85 ? -23.691 6.832 23.049 1.00 88.00 85 THR A O 1
ATOM 701 N N . LEU A 1 86 ? -21.951 5.452 22.776 1.00 87.69 86 LEU A N 1
ATOM 702 C CA . LEU A 1 86 ? -22.698 4.315 22.228 1.00 87.69 86 LEU A CA 1
ATOM 703 C C . LEU A 1 86 ? -23.389 3.460 23.303 1.00 87.69 86 LEU A C 1
ATOM 705 O O . LEU A 1 86 ? -23.912 2.385 23.013 1.00 87.69 86 LEU A O 1
ATOM 709 N N . ARG A 1 87 ? -23.405 3.902 24.567 1.00 83.31 87 ARG A N 1
ATOM 710 C CA . ARG A 1 87 ? -23.954 3.134 25.702 1.00 83.31 87 ARG A CA 1
ATOM 711 C C . ARG A 1 87 ? -25.415 2.728 25.529 1.00 83.31 87 ARG A C 1
ATOM 713 O O . ARG A 1 87 ? -25.786 1.679 26.045 1.00 83.31 87 ARG A O 1
ATOM 720 N N . SER A 1 88 ? -26.210 3.534 24.828 1.00 87.12 88 SER A N 1
ATOM 721 C CA . SER A 1 88 ? -27.632 3.278 24.575 1.00 87.12 88 SER A CA 1
ATOM 722 C C . SER A 1 88 ? -27.888 2.162 23.559 1.00 87.12 88 SER A C 1
ATOM 724 O O . SER A 1 88 ? -29.005 1.652 23.506 1.00 87.12 88 SER A O 1
ATOM 726 N N . LEU A 1 89 ? -26.883 1.771 22.769 1.00 87.44 89 LEU A N 1
ATOM 727 C CA . LEU A 1 89 ? -27.016 0.700 21.784 1.00 87.44 89 LEU A CA 1
ATOM 728 C C . LEU A 1 89 ? -26.928 -0.690 22.443 1.00 87.44 89 LEU A C 1
ATOM 730 O O . LEU A 1 89 ? -26.205 -0.850 23.439 1.00 87.44 89 LEU A O 1
ATOM 734 N N . PRO A 1 90 ? -27.608 -1.714 21.892 1.00 88.75 90 PRO A N 1
ATOM 735 C CA . PRO A 1 90 ? -27.481 -3.095 22.353 1.00 88.75 90 PRO A CA 1
ATOM 736 C C . PRO A 1 90 ? -26.028 -3.587 22.339 1.00 88.75 90 PRO A C 1
ATOM 738 O O . PRO A 1 90 ? -25.230 -3.215 21.486 1.00 88.75 90 PRO A O 1
ATOM 741 N N . ASN A 1 91 ? -25.666 -4.462 23.280 1.00 80.38 91 ASN A N 1
ATOM 742 C CA . ASN A 1 91 ? -24.288 -4.965 23.388 1.00 80.38 91 ASN A CA 1
ATOM 743 C C . ASN A 1 91 ? -23.867 -5.898 22.240 1.00 80.38 91 ASN A C 1
ATOM 745 O O . ASN A 1 91 ? -22.674 -6.124 22.078 1.00 80.38 91 ASN A O 1
ATOM 749 N N . GLY A 1 92 ? -24.822 -6.435 21.473 1.00 89.06 92 GLY A N 1
ATOM 750 C CA . GLY A 1 92 ? -24.554 -7.295 20.314 1.00 89.06 92 GLY A CA 1
ATOM 751 C C . GLY A 1 92 ? -24.227 -6.540 19.023 1.00 89.06 92 GLY A C 1
ATOM 752 O O . GLY A 1 92 ? -23.986 -7.181 18.004 1.00 89.06 92 GLY A O 1
ATOM 753 N N . GLU A 1 93 ? -24.239 -5.206 19.050 1.00 94.00 93 GLU A N 1
ATOM 754 C CA . GLU A 1 93 ? -23.917 -4.386 17.884 1.00 94.00 93 GLU A CA 1
ATOM 755 C C . GLU A 1 93 ? -22.418 -4.404 17.570 1.00 94.00 93 GLU A C 1
ATOM 757 O O . GLU A 1 93 ? -21.571 -4.520 18.463 1.00 94.00 93 GLU A O 1
ATOM 762 N N . ASN A 1 94 ? -22.099 -4.233 16.288 1.00 95.56 94 ASN A N 1
ATOM 763 C CA . ASN A 1 94 ? -20.729 -4.186 15.790 1.00 95.56 94 ASN A CA 1
ATOM 764 C C . ASN A 1 94 ? -20.498 -2.926 14.963 1.00 95.56 94 ASN A C 1
ATOM 766 O O . ASN A 1 94 ? -21.400 -2.415 14.302 1.00 95.56 94 ASN A O 1
ATOM 770 N N . ILE A 1 95 ? -19.257 -2.457 14.973 1.00 94.88 95 ILE A N 1
ATOM 771 C CA . ILE A 1 95 ? -18.794 -1.338 14.161 1.00 94.88 95 ILE A CA 1
ATOM 772 C C . ILE A 1 95 ? -17.801 -1.910 13.161 1.00 94.88 95 ILE A C 1
ATOM 774 O O . ILE A 1 95 ? -16.811 -2.525 13.553 1.00 94.88 95 ILE A O 1
ATOM 778 N N . THR A 1 96 ? -18.087 -1.733 11.873 1.00 95.75 96 THR A N 1
ATOM 779 C CA . THR A 1 96 ? -17.259 -2.267 10.788 1.00 95.75 96 THR A CA 1
ATOM 780 C C . THR A 1 96 ? -16.581 -1.132 10.039 1.00 95.75 96 THR A C 1
ATOM 782 O O . THR A 1 96 ? -17.249 -0.191 9.614 1.00 95.75 96 THR A O 1
ATOM 785 N N . PHE A 1 97 ? -15.269 -1.243 9.853 1.00 95.50 97 PHE A N 1
ATOM 786 C CA . PHE A 1 97 ? -14.486 -0.374 8.980 1.00 95.50 97 PHE A CA 1
ATOM 787 C C . PHE A 1 97 ? -13.928 -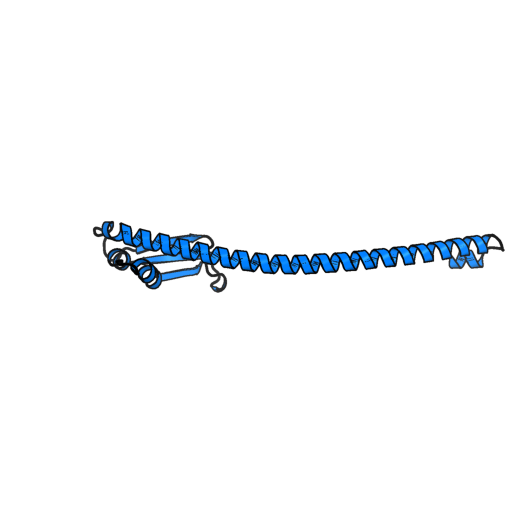1.185 7.823 1.00 95.50 97 PHE A C 1
ATOM 789 O O . PHE A 1 97 ? -13.440 -2.294 8.025 1.00 95.50 97 PHE A O 1
ATOM 796 N N . ILE A 1 98 ? -13.978 -0.606 6.627 1.00 95.44 98 ILE A N 1
ATOM 797 C CA . ILE A 1 98 ? -13.356 -1.152 5.423 1.00 95.44 98 ILE A CA 1
ATOM 798 C C . ILE A 1 98 ? -12.282 -0.156 5.011 1.00 95.44 98 ILE A C 1
ATOM 800 O O . ILE A 1 98 ? -12.581 1.001 4.711 1.00 95.44 98 ILE A O 1
ATOM 804 N N . LEU A 1 99 ? -11.031 -0.593 5.069 1.00 94.56 99 LEU A N 1
ATOM 805 C CA . LEU A 1 99 ? -9.877 0.193 4.674 1.00 94.56 99 LEU A CA 1
ATOM 806 C C . LEU A 1 99 ? -9.440 -0.255 3.290 1.00 94.56 99 LEU A C 1
ATOM 808 O O . LEU A 1 99 ? -8.780 -1.287 3.134 1.00 94.56 99 LEU A O 1
ATOM 812 N N . GLU A 1 100 ? -9.828 0.546 2.303 1.00 92.62 100 GLU A N 1
ATOM 813 C CA . GLU A 1 100 ? -9.494 0.304 0.908 1.00 92.62 100 GLU A CA 1
ATOM 814 C C . GLU A 1 100 ? -7.980 0.278 0.706 1.00 92.62 100 GLU A C 1
ATOM 816 O O . GLU A 1 100 ? -7.247 1.159 1.175 1.00 92.62 100 GLU A O 1
ATOM 821 N N . GLY A 1 101 ? -7.487 -0.741 0.009 1.00 90.00 101 GLY A N 1
ATOM 822 C CA . GLY A 1 101 ? -6.071 -0.838 -0.307 1.00 90.00 101 GLY A CA 1
ATOM 823 C C . GLY A 1 101 ? -5.175 -1.017 0.922 1.00 90.00 101 GLY A C 1
ATOM 824 O O . GLY A 1 101 ? -3.980 -0.720 0.815 1.00 90.00 101 GLY A O 1
ATOM 825 N N . ALA A 1 102 ? -5.701 -1.467 2.070 1.00 92.75 102 ALA A N 1
ATOM 826 C CA . ALA A 1 102 ? -4.954 -1.776 3.298 1.00 92.75 102 ALA A CA 1
ATOM 827 C C . ALA A 1 102 ? -4.850 -3.283 3.601 1.00 92.75 102 ALA A C 1
ATOM 829 O O . ALA A 1 102 ? -4.256 -3.664 4.611 1.00 92.75 102 ALA A O 1
ATOM 830 N N . GLY A 1 103 ? -5.393 -4.125 2.722 1.00 90.44 103 GLY A N 1
ATOM 831 C CA . GLY A 1 103 ? -5.377 -5.576 2.831 1.00 90.44 103 GLY A CA 1
ATOM 832 C C . GLY A 1 103 ? -3.980 -6.191 2.756 1.00 90.44 103 GLY A C 1
ATOM 833 O O . GLY A 1 103 ? -2.990 -5.562 2.339 1.00 90.44 103 GLY A O 1
ATOM 834 N N . ASP A 1 104 ? -3.940 -7.447 3.184 1.00 84.38 104 ASP A N 1
ATOM 835 C CA . ASP A 1 104 ? -2.833 -8.371 3.034 1.00 84.38 104 ASP A CA 1
ATOM 836 C C . ASP A 1 104 ? -2.945 -9.113 1.694 1.00 84.38 104 ASP A C 1
ATOM 838 O O . ASP A 1 104 ? -3.830 -9.944 1.460 1.00 84.38 104 ASP A O 1
ATOM 842 N N . LYS A 1 105 ? -1.977 -8.833 0.818 1.00 78.62 105 LYS A N 1
ATOM 843 C CA . LYS A 1 105 ? -1.888 -9.450 -0.506 1.00 78.62 105 LYS A CA 1
ATOM 844 C C . LYS A 1 105 ? -1.642 -10.954 -0.438 1.00 78.62 105 LYS A C 1
ATOM 846 O O . LYS A 1 105 ? -2.028 -11.652 -1.370 1.00 78.62 105 LYS A O 1
ATOM 851 N N . GLU A 1 106 ? -1.011 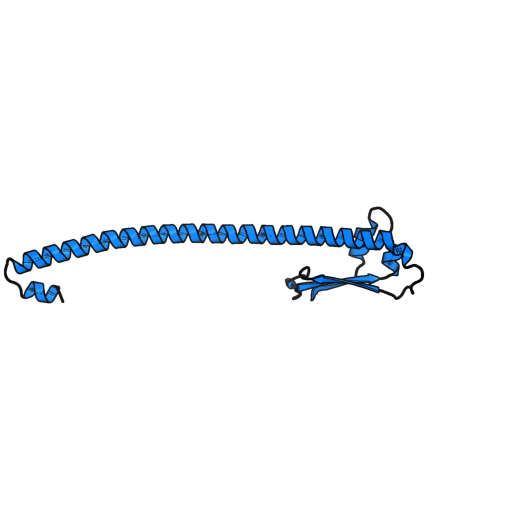-11.457 0.624 1.00 79.50 106 GLU A N 1
ATOM 852 C CA . GLU A 1 106 ? -0.795 -12.899 0.807 1.00 79.50 106 GLU A CA 1
ATOM 853 C C . GLU A 1 106 ? -2.109 -13.633 1.091 1.00 79.50 106 GLU A C 1
ATOM 855 O O . GLU A 1 106 ? -2.269 -14.793 0.715 1.00 79.50 106 GLU A O 1
ATOM 860 N N . GLN A 1 107 ? -3.081 -12.929 1.673 1.00 75.88 107 GLN A N 1
ATOM 861 C CA . GLN A 1 107 ? -4.433 -13.425 1.927 1.00 75.88 107 GLN A CA 1
ATOM 862 C C . GLN A 1 107 ? -5.382 -13.187 0.742 1.00 75.88 107 GLN A C 1
ATOM 864 O O . GLN A 1 107 ? -6.565 -13.507 0.822 1.00 75.88 107 GLN A O 1
ATOM 869 N N . GLY A 1 108 ? -4.859 -12.666 -0.374 1.00 70.94 108 GLY A N 1
ATOM 870 C CA . GLY A 1 108 ? -5.600 -12.467 -1.617 1.00 70.94 108 GLY A CA 1
ATOM 871 C C . GLY A 1 108 ? -6.495 -11.232 -1.638 1.00 70.94 108 GLY A C 1
ATOM 872 O O . GLY A 1 108 ? -7.261 -11.104 -2.588 1.00 70.94 108 GLY A O 1
ATOM 873 N N . GLY A 1 109 ? -6.381 -10.344 -0.641 1.00 80.94 109 GLY A N 1
ATOM 874 C CA . GLY A 1 109 ? -7.239 -9.171 -0.525 1.00 80.94 109 GLY A CA 1
ATOM 875 C C . GLY A 1 109 ? -6.534 -7.828 -0.687 1.00 80.94 109 GLY A C 1
ATOM 876 O O . GLY A 1 109 ? -5.403 -7.638 -0.231 1.00 80.94 109 GLY A O 1
ATOM 877 N N . GLU A 1 110 ? -7.212 -6.888 -1.338 1.00 90.12 110 GLU A N 1
ATOM 878 C CA . GLU A 1 110 ? -6.789 -5.493 -1.465 1.00 90.12 110 GLU A CA 1
ATOM 879 C C . GLU A 1 110 ? -7.223 -4.655 -0.259 1.00 90.12 110 GLU A C 1
ATOM 881 O O . GLU A 1 110 ? -6.486 -3.752 0.149 1.00 90.12 110 GLU A O 1
ATOM 886 N N . ASP A 1 111 ? -8.341 -5.006 0.372 1.00 93.81 111 ASP A N 1
ATOM 887 C CA . ASP A 1 111 ? -8.982 -4.234 1.427 1.00 93.81 111 ASP A CA 1
ATOM 888 C C . ASP A 1 111 ? -8.872 -4.938 2.778 1.00 93.81 111 ASP A C 1
ATOM 890 O O . ASP A 1 111 ? -8.906 -6.165 2.878 1.00 93.81 111 ASP A O 1
ATOM 894 N N . LYS A 1 112 ? -8.753 -4.150 3.850 1.00 94.50 112 LYS A N 1
ATOM 895 C CA . LYS A 1 112 ? -8.720 -4.662 5.224 1.00 94.50 112 LYS A CA 1
ATOM 896 C C . LYS A 1 112 ? -10.006 -4.303 5.940 1.00 94.50 112 LYS A C 1
ATOM 898 O O . LYS A 1 112 ? -10.363 -3.130 6.032 1.00 94.50 112 LYS A O 1
ATOM 903 N N . ILE A 1 113 ? -10.680 -5.306 6.482 1.00 94.88 113 ILE A N 1
ATOM 904 C CA . ILE A 1 113 ? -11.913 -5.126 7.242 1.00 94.88 113 ILE A CA 1
ATOM 905 C C . ILE A 1 113 ? -11.601 -5.279 8.722 1.00 94.88 113 ILE A C 1
ATOM 907 O O . ILE A 1 113 ? -11.014 -6.279 9.128 1.00 94.88 113 ILE A O 1
ATOM 911 N N . PHE A 1 114 ? -12.039 -4.313 9.520 1.00 97.00 114 PHE A N 1
ATOM 912 C CA . PHE A 1 114 ? -12.064 -4.402 10.973 1.00 97.00 114 PHE A CA 1
ATOM 913 C C . PHE A 1 114 ? -13.499 -4.499 11.461 1.00 97.00 114 PHE A C 1
ATOM 915 O O . PHE A 1 114 ? -14.338 -3.688 11.071 1.00 97.00 114 PHE A O 1
ATOM 922 N N . ILE A 1 115 ? -13.765 -5.445 12.356 1.00 96.88 115 ILE A N 1
ATOM 923 C CA . ILE A 1 115 ? -15.039 -5.568 13.059 1.00 96.88 115 ILE A CA 1
ATOM 924 C C . ILE A 1 115 ? -14.767 -5.442 14.555 1.00 96.88 115 ILE A C 1
ATOM 926 O O . ILE A 1 115 ? -14.148 -6.313 15.169 1.00 96.88 115 ILE A O 1
ATOM 930 N N . PHE A 1 116 ? -15.257 -4.353 15.137 1.00 95.94 116 PHE A N 1
ATOM 931 C CA . PHE A 1 116 ? -15.174 -4.080 16.565 1.00 95.94 116 PHE A CA 1
ATOM 932 C C . PHE A 1 116 ? -16.518 -4.369 17.222 1.00 95.94 116 PHE A C 1
ATOM 934 O O . PHE A 1 116 ? -17.555 -3.874 16.771 1.00 95.94 116 PHE A O 1
ATOM 941 N N . SER A 1 117 ? -16.511 -5.117 18.324 1.00 95.19 117 SER A N 1
ATOM 942 C CA . SER A 1 117 ? -17.722 -5.259 19.129 1.00 95.19 117 SER A CA 1
ATOM 943 C C . SER A 1 117 ? -18.004 -3.951 19.872 1.00 95.19 117 SER A C 1
ATOM 945 O O . SER A 1 117 ? -17.089 -3.310 20.404 1.00 95.19 117 SER A O 1
ATOM 947 N N . LYS A 1 118 ? -19.279 -3.550 19.969 1.00 94.00 118 LYS A N 1
ATOM 948 C CA . LYS A 1 118 ? -19.663 -2.371 20.762 1.00 94.00 118 LYS A CA 1
ATOM 949 C C . LYS A 1 118 ? -19.175 -2.494 22.204 1.00 94.00 118 LYS A C 1
ATOM 951 O O . LYS A 1 118 ? -18.767 -1.498 22.791 1.00 94.00 118 LYS A O 1
ATOM 956 N N . ARG A 1 119 ? -19.188 -3.708 22.765 1.00 92.12 119 ARG A N 1
ATOM 957 C CA . ARG A 1 119 ? -18.669 -3.987 24.108 1.00 92.12 119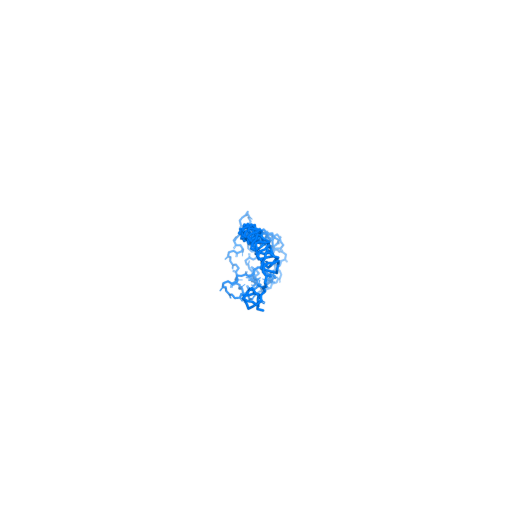 ARG A CA 1
ATOM 958 C C . ARG A 1 119 ? -17.223 -3.499 24.254 1.00 92.12 119 ARG A C 1
ATOM 960 O O . ARG A 1 119 ? -16.982 -2.647 25.106 1.00 92.12 119 ARG A O 1
ATOM 967 N N . ASN A 1 120 ? -16.319 -3.961 23.394 1.00 93.25 120 ASN A N 1
ATOM 968 C CA . ASN A 1 120 ? -14.893 -3.634 23.475 1.00 93.25 120 ASN A CA 1
ATOM 969 C C . ASN A 1 120 ? -14.659 -2.134 23.261 1.00 93.25 120 ASN A C 1
ATOM 971 O O . ASN A 1 120 ? -13.923 -1.503 24.011 1.00 93.25 120 ASN A O 1
ATOM 975 N N . VAL A 1 121 ? -15.388 -1.515 22.325 1.00 93.94 121 VAL A N 1
ATOM 976 C CA . VAL A 1 121 ? -15.330 -0.058 22.109 1.00 93.94 121 VAL A CA 1
ATOM 977 C C . VAL A 1 121 ? -15.777 0.729 23.347 1.00 93.94 121 VAL A C 1
ATOM 979 O O . VAL A 1 121 ? -15.200 1.765 23.665 1.00 93.94 121 VAL A O 1
ATOM 982 N N . THR A 1 122 ? -16.788 0.255 24.081 1.00 91.69 122 THR A N 1
ATOM 983 C CA . THR A 1 122 ? -17.237 0.926 25.315 1.00 91.69 122 THR A CA 1
ATOM 984 C C . THR A 1 122 ? -16.358 0.675 26.536 1.00 91.69 122 THR A C 1
ATOM 986 O O . THR A 1 122 ? -16.383 1.492 27.462 1.00 91.69 122 THR A O 1
ATOM 989 N N . GLU A 1 123 ? -15.633 -0.443 26.557 1.00 89.38 123 GLU A N 1
ATOM 990 C CA . GLU A 1 123 ? -14.686 -0.820 27.615 1.00 89.38 123 GLU A CA 1
ATOM 991 C C . GLU A 1 123 ? -13.285 -0.233 27.358 1.00 89.38 123 GLU A C 1
ATOM 993 O O . GLU A 1 123 ? -12.502 -0.092 28.300 1.00 89.38 123 GLU A O 1
ATOM 998 N N . CYS A 1 124 ? -13.011 0.210 26.124 1.00 90.06 124 CYS A N 1
ATOM 999 C CA . CYS A 1 124 ? -11.769 0.872 25.757 1.00 90.06 124 CYS A CA 1
ATOM 1000 C C . CYS A 1 124 ? -11.499 2.106 26.634 1.00 90.06 124 CYS A C 1
ATOM 1002 O O . CYS A 1 124 ? -12.273 3.068 26.670 1.00 90.06 124 CYS A O 1
ATOM 1004 N N . SER A 1 125 ? -10.387 2.074 27.366 1.00 82.62 125 SER A N 1
ATOM 1005 C CA . SER A 1 125 ? -9.976 3.142 28.274 1.00 82.62 125 SER A CA 1
ATOM 1006 C C . SER A 1 125 ? -8.470 3.099 28.537 1.00 82.62 125 SER A C 1
ATOM 1008 O O . SER A 1 125 ? -7.816 2.093 28.283 1.00 82.62 125 SER A O 1
ATOM 1010 N N . GLY A 1 126 ? -7.916 4.192 29.066 1.00 82.19 126 GLY A N 1
ATOM 1011 C CA . GLY A 1 126 ? -6.489 4.277 29.391 1.00 82.19 126 GLY A CA 1
ATOM 1012 C C . GLY A 1 126 ? -5.594 4.576 28.185 1.00 82.19 126 GLY A C 1
ATOM 1013 O O . GLY A 1 126 ? -6.078 4.825 27.084 1.00 82.19 126 GLY A O 1
ATOM 1014 N N . SER A 1 127 ? -4.280 4.602 28.423 1.00 80.25 127 SER A N 1
ATOM 1015 C CA . SER A 1 127 ? -3.258 4.920 27.412 1.00 80.25 127 SER A CA 1
ATOM 1016 C C . SER A 1 127 ? -3.116 3.853 26.330 1.00 80.25 127 SER A C 1
ATOM 1018 O O . SER A 1 127 ? -2.785 4.189 25.198 1.00 80.25 127 SER A O 1
ATOM 1020 N N . ASP A 1 128 ? -3.389 2.595 26.672 1.00 88.69 128 ASP A N 1
ATOM 1021 C CA . ASP A 1 128 ? -3.188 1.446 25.782 1.00 88.69 128 ASP A CA 1
ATOM 1022 C C . ASP A 1 128 ? -4.487 0.973 25.116 1.00 88.69 128 ASP A C 1
ATOM 1024 O O . ASP A 1 128 ? -4.458 0.121 24.232 1.00 88.69 128 ASP A O 1
ATOM 1028 N N . GLY A 1 129 ? -5.627 1.580 25.467 1.00 91.94 129 GLY A N 1
ATOM 1029 C CA . GLY A 1 129 ? -6.942 1.103 25.046 1.00 91.94 129 GLY A CA 1
ATOM 1030 C C . GLY A 1 129 ? -7.116 1.013 23.528 1.00 91.94 129 GLY A C 1
ATOM 1031 O O . GLY A 1 129 ? -7.746 0.080 23.043 1.00 91.94 129 GLY A O 1
ATOM 1032 N N . ALA A 1 130 ? -6.541 1.940 22.758 1.00 94.62 130 ALA A N 1
ATOM 1033 C CA . ALA A 1 130 ? -6.603 1.881 21.298 1.00 94.62 130 ALA A CA 1
ATOM 1034 C C . ALA A 1 130 ? -5.846 0.666 20.732 1.00 94.62 130 ALA A C 1
ATOM 1036 O O . ALA A 1 130 ? -6.336 0.007 19.816 1.00 94.62 130 ALA A O 1
ATOM 1037 N N . SER A 1 131 ? -4.682 0.345 21.299 1.00 95.06 131 SER A N 1
ATOM 1038 C CA . SER A 1 131 ? -3.885 -0.820 20.907 1.00 95.06 131 SER A CA 1
ATOM 1039 C C . SER A 1 131 ? -4.596 -2.122 21.275 1.00 95.06 131 SER A C 1
ATOM 1041 O O . SER A 1 131 ? -4.665 -3.038 20.456 1.00 95.06 131 SER A O 1
ATOM 1043 N N . ASP A 1 132 ? -5.187 -2.177 22.471 1.00 95.50 132 ASP A N 1
ATOM 1044 C CA . ASP A 1 132 ? -5.977 -3.322 22.930 1.00 95.50 132 ASP A CA 1
ATOM 1045 C C . ASP A 1 132 ? -7.215 -3.526 22.046 1.00 95.50 132 ASP A C 1
ATOM 1047 O O . ASP A 1 132 ? -7.485 -4.633 21.583 1.00 95.50 132 ASP A O 1
ATOM 1051 N N . LEU A 1 133 ? -7.923 -2.441 21.716 1.00 96.00 133 LEU A N 1
ATOM 1052 C CA . LEU A 1 133 ? -9.097 -2.484 20.848 1.00 96.00 133 LEU A CA 1
ATOM 1053 C C . LEU A 1 133 ? -8.760 -3.011 19.445 1.00 96.00 133 LEU A C 1
ATOM 1055 O O . LEU A 1 133 ? -9.546 -3.767 18.873 1.00 96.00 133 LEU A O 1
ATOM 1059 N N . LEU A 1 134 ? -7.605 -2.629 18.886 1.00 96.50 134 LEU A N 1
ATOM 1060 C CA . LEU A 1 134 ? -7.120 -3.170 17.613 1.00 96.50 134 LEU A CA 1
ATOM 1061 C C . LEU A 1 134 ? -6.795 -4.664 17.713 1.00 96.50 134 LEU A C 1
ATOM 1063 O O . LEU A 1 134 ? -7.114 -5.408 16.786 1.00 96.50 134 LEU A O 1
ATOM 1067 N N . ALA A 1 135 ? -6.192 -5.107 18.819 1.00 95.81 135 ALA A N 1
ATOM 1068 C CA . ALA A 1 135 ? -5.844 -6.510 19.040 1.00 95.81 135 ALA A CA 1
ATOM 1069 C C . ALA A 1 135 ? -7.077 -7.412 19.220 1.00 95.81 135 ALA A C 1
ATOM 1071 O O . ALA A 1 135 ? -7.058 -8.579 18.831 1.00 95.81 135 ALA A O 1
ATOM 1072 N N . GLU A 1 136 ? -8.157 -6.876 19.789 1.00 95.19 136 GLU A N 1
ATOM 1073 C CA . GLU A 1 136 ? -9.422 -7.590 19.983 1.00 95.19 136 GLU A CA 1
ATOM 1074 C C . GLU A 1 136 ? -10.335 -7.589 18.748 1.00 95.19 136 GLU A C 1
ATOM 1076 O O . GLU A 1 136 ? -11.354 -8.288 18.727 1.00 95.19 136 GLU A O 1
ATOM 1081 N N . ALA A 1 137 ? -10.017 -6.789 17.729 1.00 96.69 137 ALA A N 1
ATOM 1082 C CA . ALA A 1 137 ? -10.830 -6.686 16.529 1.00 96.69 137 ALA A CA 1
ATOM 1083 C C . ALA A 1 137 ? -10.768 -7.970 15.695 1.00 96.69 137 ALA A C 1
ATOM 1085 O O . ALA A 1 137 ? -9.702 -8.544 15.463 1.00 96.69 137 ALA A O 1
ATOM 1086 N N . VAL A 1 138 ? -11.913 -8.382 15.150 1.00 96.38 138 VAL A N 1
ATOM 1087 C CA . VAL A 1 138 ? -11.921 -9.418 14.113 1.00 96.38 138 VAL A CA 1
ATOM 1088 C C . VAL A 1 138 ? -11.502 -8.764 12.803 1.00 96.38 138 VAL A C 1
ATOM 1090 O O . VAL A 1 138 ? -12.092 -7.758 12.398 1.00 96.38 138 VAL A O 1
ATOM 1093 N N . THR A 1 139 ? -10.490 -9.328 12.144 1.00 94.56 139 THR A N 1
ATOM 1094 C CA . THR A 1 139 ? -9.929 -8.772 10.910 1.00 94.56 139 THR A CA 1
ATOM 1095 C C . THR A 1 139 ? -10.037 -9.738 9.742 1.00 94.56 139 THR A C 1
ATOM 1097 O O . THR A 1 139 ? -9.891 -10.948 9.903 1.00 94.56 139 THR A O 1
ATOM 1100 N N . TYR A 1 140 ? -10.292 -9.184 8.559 1.00 92.62 140 TYR A N 1
ATOM 1101 C CA . TYR A 1 140 ? -10.268 -9.910 7.292 1.00 92.62 140 TYR A CA 1
ATOM 1102 C C . TYR A 1 140 ? -9.498 -9.113 6.246 1.00 92.62 140 TYR A C 1
ATOM 1104 O O . TYR A 1 140 ? -9.456 -7.882 6.306 1.00 92.62 140 TYR A O 1
ATOM 1112 N N . SER A 1 141 ? -8.946 -9.824 5.269 1.00 91.12 141 SER A N 1
ATOM 1113 C CA . SER A 1 141 ? -8.427 -9.245 4.035 1.00 91.12 141 SER A CA 1
ATOM 1114 C C . SER A 1 141 ? -9.266 -9.751 2.863 1.00 91.12 141 SER A C 1
ATOM 1116 O O . SER A 1 141 ? -9.455 -10.963 2.757 1.00 91.12 141 SER A O 1
ATOM 1118 N N . PHE A 1 142 ? -9.775 -8.844 2.026 1.00 83.06 142 PHE A N 1
ATOM 1119 C CA . PHE A 1 142 ? -10.663 -9.146 0.891 1.00 83.06 142 PHE A CA 1
ATOM 1120 C C . PHE A 1 142 ? -10.227 -8.486 -0.404 1.00 83.06 142 PHE A C 1
ATOM 1122 O O . PHE A 1 142 ? -9.682 -7.365 -0.334 1.00 83.06 142 PHE A O 1
#

Foldseek 3Di:
DLVVQCVVDPDVSVVVSVVVVVVVVVVVVVVVVVVVVVVVVVVVVVVVVVVVVVVVVVVVVVVLQVVLVVVLLVVLVVLLVCLLVCVPPDQADKDKDKAAQNFDVVLVARIKMWIFGSVLSNVQDDPCSSVVRRVPTDMDGD